Protein AF-A0A8J2X6H1-F1 (afdb_monomer_lite)

Foldseek 3Di:
DDDPPPDPPPPPFPQQAAPQPRHGHDPPADADPQQGRHHNDVVSVVNVVVVCCVPCSVVNNVQVGDRNNVVVVVVVVVVVVVVVVVVVVVVPVDDD

Structure (mmCIF, N/CA/C/O backbone):
data_AF-A0A8J2X6H1-F1
#
_entry.id   AF-A0A8J2X6H1-F1
#
loop_
_atom_site.group_PDB
_atom_site.id
_atom_site.type_symbol
_atom_site.label_atom_id
_atom_site.label_alt_id
_atom_site.label_comp_id
_atom_site.label_asym_id
_atom_site.label_entity_id
_atom_site.label_seq_id
_atom_site.pdbx_PDB_ins_code
_atom_site.Cartn_x
_atom_site.Cartn_y
_atom_site.Cartn_z
_atom_site.occupancy
_atom_site.B_iso_or_equiv
_atom_site.auth_seq_id
_atom_site.auth_comp_id
_atom_site.auth_asym_id
_atom_site.auth_atom_id
_atom_site.pdbx_PDB_model_num
ATOM 1 N N . ALA A 1 1 ? 29.856 -14.300 32.015 1.00 42.53 1 ALA A N 1
ATOM 2 C CA . ALA A 1 1 ? 28.416 -14.209 31.698 1.00 42.53 1 ALA A CA 1
ATOM 3 C C . ALA A 1 1 ? 28.247 -13.583 30.315 1.00 42.53 1 ALA A C 1
ATOM 5 O O . ALA A 1 1 ? 28.563 -12.410 30.143 1.00 42.53 1 ALA A O 1
ATOM 6 N N . ALA A 1 2 ? 27.847 -14.369 29.312 1.00 45.66 2 ALA A N 1
ATOM 7 C CA . ALA A 1 2 ? 27.631 -13.878 27.952 1.00 45.66 2 ALA A CA 1
ATOM 8 C C . ALA A 1 2 ? 26.315 -13.086 27.887 1.00 45.66 2 ALA A C 1
ATOM 10 O O . ALA A 1 2 ? 25.270 -13.566 28.324 1.00 45.66 2 ALA A O 1
ATOM 11 N N . ARG A 1 3 ? 26.369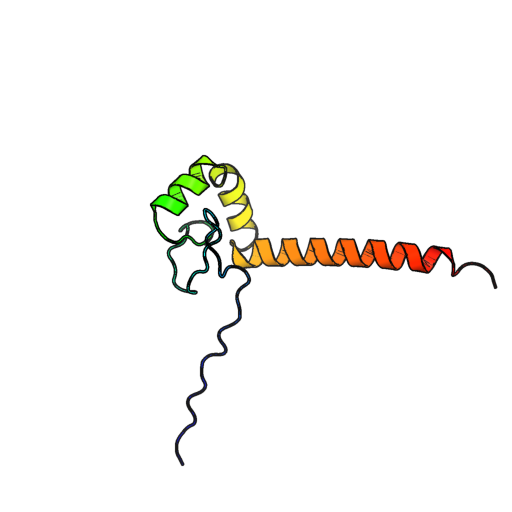 -11.853 27.373 1.00 50.94 3 ARG A N 1
ATOM 12 C CA . ARG A 1 3 ? 25.186 -11.010 27.166 1.00 50.94 3 ARG A CA 1
ATOM 13 C C . ARG A 1 3 ? 24.345 -11.618 26.046 1.00 50.94 3 ARG A C 1
ATOM 15 O O . ARG A 1 3 ? 24.777 -11.640 24.899 1.00 50.94 3 ARG A O 1
ATOM 22 N N . ALA A 1 4 ? 23.154 -12.098 26.389 1.00 54.59 4 ALA A N 1
ATOM 23 C CA . ALA A 1 4 ? 22.167 -12.550 25.423 1.00 54.59 4 ALA A CA 1
ATOM 24 C C . ALA A 1 4 ? 21.810 -11.400 24.468 1.00 54.59 4 ALA A C 1
ATOM 26 O O . ALA A 1 4 ? 21.284 -10.362 24.881 1.00 54.59 4 ALA A O 1
ATOM 27 N N . SER A 1 5 ? 22.123 -11.586 23.189 1.00 52.81 5 SER A N 1
ATOM 28 C CA . SER A 1 5 ? 21.724 -10.711 22.094 1.00 52.81 5 SER A CA 1
ATOM 29 C C . SER A 1 5 ? 20.197 -10.636 22.049 1.00 52.81 5 SER A C 1
ATOM 31 O O . SER A 1 5 ? 19.544 -11.566 21.584 1.00 52.81 5 SER A O 1
ATOM 33 N N . LYS A 1 6 ? 19.611 -9.537 22.545 1.00 56.09 6 LYS A N 1
ATOM 34 C CA . LYS A 1 6 ? 18.202 -9.206 22.291 1.00 56.09 6 LYS A CA 1
ATOM 35 C C . LYS A 1 6 ? 18.041 -9.069 20.781 1.00 56.09 6 LYS A C 1
ATOM 37 O O . LYS A 1 6 ? 18.392 -8.038 20.211 1.00 56.09 6 LYS A O 1
ATOM 42 N N . THR A 1 7 ? 17.528 -10.106 20.128 1.00 56.53 7 THR A N 1
ATOM 43 C CA . THR A 1 7 ? 16.963 -9.978 18.789 1.00 56.53 7 THR A CA 1
ATOM 44 C C . THR A 1 7 ? 15.955 -8.830 18.840 1.00 56.53 7 THR A C 1
ATOM 46 O O . THR A 1 7 ? 15.091 -8.817 19.724 1.00 56.53 7 THR A O 1
ATOM 49 N N . PRO A 1 8 ? 16.069 -7.812 17.967 1.00 52.44 8 PRO A N 1
ATOM 50 C CA . PRO A 1 8 ? 15.080 -6.754 17.937 1.00 52.44 8 PRO A CA 1
ATOM 51 C C . PRO A 1 8 ? 13.753 -7.429 17.621 1.00 52.44 8 PRO A C 1
ATOM 53 O O . PRO A 1 8 ? 13.639 -8.128 16.613 1.00 52.44 8 PRO A O 1
ATOM 56 N N . ASN A 1 9 ? 12.781 -7.268 18.519 1.00 58.75 9 ASN A N 1
ATOM 57 C CA . ASN A 1 9 ? 11.407 -7.682 18.298 1.00 58.75 9 ASN A CA 1
ATOM 58 C C . ASN A 1 9 ? 10.961 -7.018 16.990 1.00 58.75 9 ASN A C 1
ATOM 60 O O . ASN A 1 9 ? 10.689 -5.815 16.947 1.00 58.75 9 ASN A O 1
ATOM 64 N N . ARG A 1 10 ? 11.040 -7.779 15.894 1.00 58.53 10 ARG A N 1
ATOM 65 C CA . ARG A 1 10 ? 10.740 -7.327 14.542 1.00 58.53 10 ARG A CA 1
ATOM 66 C C . ARG A 1 10 ? 9.230 -7.168 14.530 1.00 58.53 10 ARG A C 1
ATOM 68 O O . ARG A 1 10 ? 8.517 -8.123 14.240 1.00 58.53 10 ARG A O 1
ATOM 75 N N . ARG A 1 11 ? 8.756 -5.989 14.955 1.00 58.47 11 ARG A N 1
ATOM 76 C CA . ARG A 1 11 ? 7.338 -5.619 14.957 1.00 58.47 11 ARG A CA 1
ATOM 77 C C . ARG A 1 11 ? 6.772 -6.070 13.618 1.00 58.47 11 ARG A C 1
ATOM 79 O O . ARG A 1 11 ? 7.248 -5.638 12.567 1.00 58.47 11 ARG A O 1
ATOM 86 N N . LYS A 1 12 ? 5.860 -7.039 13.662 1.00 58.31 12 LYS A N 1
ATOM 87 C CA . LYS A 1 12 ? 5.276 -7.660 12.477 1.00 58.31 12 LYS A CA 1
ATOM 88 C C . LYS A 1 12 ? 4.392 -6.596 11.829 1.00 58.31 12 LYS A C 1
ATOM 90 O O . LYS A 1 12 ? 3.254 -6.408 12.239 1.00 58.31 12 LYS A O 1
ATOM 95 N N . MET A 1 13 ? 4.967 -5.806 10.923 1.00 62.38 13 MET A N 1
ATOM 96 C CA . MET A 1 13 ? 4.252 -4.692 10.299 1.00 62.38 13 MET A CA 1
ATOM 97 C C . MET A 1 13 ? 3.194 -5.240 9.344 1.00 62.38 13 MET A C 1
ATOM 99 O O . MET A 1 13 ? 3.429 -6.234 8.666 1.00 62.38 13 MET A O 1
ATOM 103 N N . ILE A 1 14 ? 2.048 -4.569 9.252 1.00 62.78 14 ILE A N 1
ATOM 104 C CA . ILE A 1 14 ? 0.896 -5.012 8.444 1.00 62.78 14 ILE A CA 1
ATOM 105 C C . ILE A 1 14 ? 1.223 -5.052 6.935 1.00 62.78 14 ILE A C 1
ATOM 107 O O . ILE A 1 14 ? 0.596 -5.781 6.172 1.00 62.78 14 ILE A O 1
ATOM 111 N N . LEU A 1 15 ? 2.241 -4.308 6.487 1.00 63.34 15 LEU A N 1
ATOM 112 C CA . LEU A 1 15 ? 2.673 -4.258 5.087 1.00 63.34 15 LEU A CA 1
ATOM 113 C C . LEU A 1 15 ? 3.930 -5.094 4.843 1.00 63.34 15 LEU A C 1
ATOM 115 O O . LEU A 1 15 ? 5.000 -4.561 4.542 1.00 63.34 15 LEU A O 1
ATOM 119 N N . THR A 1 16 ? 3.789 -6.411 4.933 1.00 80.31 16 THR A N 1
ATOM 120 C CA . THR A 1 16 ? 4.810 -7.355 4.459 1.00 80.31 16 THR A CA 1
ATOM 121 C C . THR A 1 16 ? 4.657 -7.698 2.985 1.00 80.31 16 THR A C 1
ATOM 123 O O . THR A 1 16 ? 5.321 -8.616 2.535 1.00 80.31 16 THR A O 1
ATOM 126 N N . ASN A 1 17 ? 3.791 -7.030 2.215 1.00 91.12 17 ASN A N 1
ATOM 127 C CA . ASN A 1 17 ? 3.478 -7.444 0.845 1.00 91.12 17 ASN A CA 1
ATOM 128 C C . ASN A 1 17 ? 3.560 -6.272 -0.141 1.00 91.12 17 ASN A C 1
ATOM 130 O O . ASN A 1 17 ? 3.306 -5.115 0.201 1.00 91.12 17 ASN A O 1
ATOM 134 N N . CYS A 1 18 ? 3.913 -6.578 -1.387 1.00 93.81 18 CYS A N 1
ATOM 135 C CA . CYS A 1 18 ? 3.960 -5.625 -2.484 1.00 93.81 18 CYS A CA 1
ATOM 136 C C . CYS A 1 18 ? 2.552 -5.162 -2.850 1.00 93.81 18 CYS A C 1
ATOM 138 O O . CYS A 1 18 ? 1.701 -5.975 -3.201 1.00 93.81 18 CYS A O 1
ATOM 140 N N . ALA A 1 19 ? 2.321 -3.850 -2.869 1.00 93.38 19 ALA A N 1
ATOM 141 C CA . ALA A 1 19 ? 1.005 -3.309 -3.212 1.00 93.38 19 ALA A CA 1
ATOM 142 C C . ALA A 1 19 ? 0.596 -3.536 -4.685 1.00 93.38 19 ALA A C 1
ATOM 144 O O . ALA A 1 19 ? -0.571 -3.371 -5.026 1.00 93.38 19 ALA A O 1
ATOM 145 N N . ALA A 1 20 ? 1.535 -3.907 -5.565 1.00 95.69 20 ALA A N 1
ATOM 146 C CA . ALA A 1 20 ? 1.245 -4.162 -6.978 1.00 95.69 20 ALA A CA 1
ATOM 147 C C . ALA A 1 20 ? 0.905 -5.633 -7.263 1.00 95.69 20 ALA A C 1
ATOM 149 O O . ALA A 1 20 ? -0.114 -5.906 -7.895 1.00 95.69 20 ALA A O 1
ATOM 150 N N . CYS A 1 21 ? 1.751 -6.561 -6.802 1.00 94.94 21 CYS A N 1
ATOM 151 C CA . CYS A 1 21 ? 1.682 -7.990 -7.135 1.00 94.94 21 CYS A CA 1
ATOM 152 C C . CYS A 1 21 ? 1.412 -8.906 -5.931 1.00 94.94 21 CYS A C 1
ATOM 154 O O . CYS A 1 21 ? 1.470 -10.121 -6.075 1.00 94.94 21 CYS A O 1
ATOM 156 N N . ALA A 1 22 ? 1.170 -8.343 -4.743 1.00 93.50 22 ALA A N 1
ATOM 157 C CA . ALA A 1 22 ? 0.911 -9.053 -3.485 1.00 93.50 22 ALA A CA 1
ATOM 158 C C . ALA A 1 22 ? 2.038 -9.969 -2.961 1.00 93.50 22 ALA A C 1
ATOM 160 O O . ALA A 1 22 ? 1.894 -10.520 -1.869 1.00 93.50 22 ALA A O 1
ATOM 161 N N . ALA A 1 23 ? 3.170 -10.080 -3.666 1.00 93.75 23 ALA A N 1
ATOM 162 C CA . ALA A 1 23 ? 4.322 -10.865 -3.227 1.00 93.75 23 ALA A CA 1
ATOM 163 C C . ALA A 1 23 ? 4.843 -10.401 -1.852 1.00 93.75 23 ALA A C 1
ATOM 165 O O . ALA A 1 23 ? 4.846 -9.193 -1.590 1.00 93.75 23 ALA A O 1
ATOM 166 N N . PRO A 1 24 ? 5.307 -11.318 -0.985 1.00 92.06 24 PRO A N 1
ATOM 167 C CA . PRO A 1 24 ? 5.902 -10.957 0.294 1.00 92.06 24 PRO A CA 1
ATOM 168 C C . PRO A 1 24 ? 7.181 -10.127 0.098 1.00 92.06 24 PRO A C 1
ATOM 170 O O . PRO A 1 24 ? 7.921 -10.289 -0.871 1.00 92.06 24 PRO A O 1
ATOM 173 N N . LEU A 1 25 ? 7.435 -9.219 1.030 1.00 90.25 25 LEU A N 1
ATOM 174 C CA . LEU A 1 25 ? 8.499 -8.232 1.025 1.00 90.25 25 LEU A CA 1
ATOM 175 C C . LEU A 1 25 ? 9.177 -8.172 2.388 1.00 90.25 25 LEU A C 1
ATOM 177 O O . LEU A 1 25 ? 8.547 -8.283 3.442 1.00 90.25 25 LEU A O 1
ATOM 181 N N . ALA A 1 26 ? 10.477 -7.903 2.351 1.00 85.06 26 ALA A N 1
ATOM 182 C CA . ALA A 1 26 ? 11.234 -7.548 3.536 1.00 85.06 26 ALA A CA 1
ATOM 183 C C . ALA A 1 26 ? 10.857 -6.143 4.046 1.00 85.06 26 ALA A C 1
ATOM 185 O O . ALA A 1 26 ? 10.371 -5.280 3.309 1.00 85.06 26 ALA A O 1
ATOM 186 N N . HIS A 1 27 ? 11.124 -5.895 5.330 1.00 80.75 27 HIS A N 1
ATOM 187 C CA . HIS A 1 27 ? 10.859 -4.611 5.985 1.00 80.75 27 HIS A CA 1
ATOM 188 C C . HIS A 1 27 ? 11.671 -3.442 5.396 1.00 80.75 27 HIS A C 1
ATOM 190 O O . HIS A 1 27 ? 11.350 -2.282 5.605 1.00 80.75 27 HIS A O 1
ATOM 196 N N . ASP A 1 28 ? 12.743 -3.689 4.670 1.00 86.25 28 ASP A N 1
ATOM 197 C CA . ASP A 1 28 ? 13.583 -2.681 4.026 1.00 86.25 28 ASP A CA 1
ATOM 198 C C . ASP A 1 28 ? 13.289 -2.532 2.526 1.00 86.25 28 ASP A C 1
ATOM 200 O O . ASP A 1 28 ? 13.919 -1.714 1.860 1.00 86.25 28 ASP A O 1
ATOM 204 N N . ALA A 1 29 ? 12.275 -3.237 2.007 1.00 91.06 29 ALA A N 1
ATOM 205 C CA . ALA A 1 29 ? 11.910 -3.185 0.598 1.00 91.06 29 ALA A CA 1
ATOM 206 C C . ALA A 1 29 ? 11.647 -1.748 0.103 1.00 91.06 29 ALA A C 1
ATOM 208 O O . ALA A 1 29 ? 11.120 -0.919 0.864 1.00 91.06 29 ALA A O 1
ATOM 209 N N . PRO A 1 30 ? 11.945 -1.454 -1.178 1.00 93.38 30 PRO A N 1
ATOM 210 C CA . PRO A 1 30 ? 11.707 -0.150 -1.779 1.00 93.38 30 PRO A CA 1
ATOM 211 C C . PRO A 1 30 ? 10.291 0.364 -1.524 1.00 93.38 30 PRO A C 1
ATOM 213 O O . PRO A 1 30 ? 9.310 -0.385 -1.532 1.00 93.38 30 PRO A O 1
ATOM 216 N N . ARG A 1 31 ? 10.175 1.673 -1.307 1.00 94.44 31 ARG A N 1
ATOM 217 C CA . ARG A 1 31 ? 8.909 2.300 -0.934 1.00 94.44 31 ARG A CA 1
ATOM 218 C C . ARG A 1 31 ? 8.671 3.599 -1.680 1.00 94.44 31 ARG A C 1
ATOM 220 O O . ARG A 1 31 ? 9.607 4.287 -2.079 1.00 94.44 31 ARG A O 1
ATOM 227 N N . CYS A 1 32 ? 7.402 3.965 -1.822 1.00 95.69 32 CYS A N 1
ATOM 228 C CA . CYS A 1 32 ? 7.030 5.309 -2.235 1.00 95.69 32 CYS A CA 1
ATOM 229 C C . CYS A 1 32 ? 7.606 6.309 -1.226 1.00 95.69 32 CYS A C 1
ATOM 231 O O . CYS A 1 32 ? 7.272 6.245 -0.043 1.00 95.69 32 CYS A O 1
ATOM 233 N N . ILE A 1 33 ? 8.423 7.253 -1.693 1.00 93.94 33 ILE A N 1
ATOM 234 C CA . ILE A 1 33 ? 9.077 8.239 -0.822 1.00 93.94 33 ILE A CA 1
ATOM 235 C C . ILE A 1 33 ? 8.079 9.129 -0.072 1.00 93.94 33 ILE A C 1
ATOM 237 O O . ILE A 1 33 ? 8.366 9.590 1.023 1.00 93.94 33 ILE A O 1
ATOM 241 N N . ARG A 1 34 ? 6.884 9.334 -0.638 1.00 95.75 34 ARG A N 1
ATOM 242 C CA . ARG A 1 34 ? 5.869 10.219 -0.062 1.00 95.75 34 ARG A CA 1
ATOM 243 C C . ARG A 1 34 ? 5.030 9.555 1.024 1.00 95.75 34 ARG A C 1
ATOM 245 O O . ARG A 1 34 ? 4.769 10.167 2.044 1.00 95.75 34 ARG A O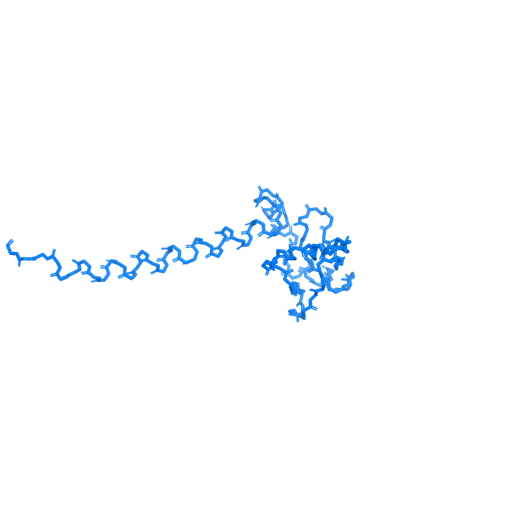 1
ATOM 252 N N . CYS A 1 35 ? 4.541 8.341 0.778 1.00 96.12 35 CYS A N 1
ATOM 253 C CA . CYS A 1 35 ? 3.547 7.696 1.648 1.00 96.12 35 CYS A CA 1
ATOM 254 C C . CYS A 1 35 ? 4.004 6.349 2.218 1.00 96.12 35 CYS A C 1
ATOM 256 O O . CYS A 1 35 ? 3.239 5.686 2.908 1.00 96.12 35 CYS A O 1
ATOM 258 N N . HIS A 1 36 ? 5.219 5.909 1.893 1.00 94.56 36 HIS A N 1
ATOM 259 C CA . HIS A 1 36 ? 5.851 4.681 2.382 1.00 94.56 36 HIS A CA 1
ATOM 260 C C . HIS A 1 36 ? 5.163 3.353 2.011 1.00 94.56 36 HIS A C 1
ATOM 262 O O . HIS A 1 36 ? 5.520 2.314 2.557 1.00 94.56 36 HIS A O 1
ATOM 268 N N . THR A 1 37 ? 4.244 3.338 1.037 1.00 94.56 37 THR A N 1
ATOM 269 C CA . THR A 1 37 ? 3.749 2.074 0.449 1.00 94.56 37 THR A CA 1
ATOM 270 C C . THR A 1 37 ? 4.910 1.297 -0.183 1.00 94.56 37 THR A C 1
ATOM 272 O O . THR A 1 37 ? 5.713 1.907 -0.892 1.00 94.56 37 THR A O 1
ATOM 275 N N . ARG A 1 38 ? 5.005 -0.016 0.067 1.00 94.50 38 ARG A N 1
ATOM 276 C CA . ARG A 1 38 ? 6.141 -0.866 -0.335 1.00 94.50 38 ARG A CA 1
ATOM 277 C C . ARG A 1 38 ? 5.903 -1.637 -1.629 1.00 94.50 38 ARG A C 1
ATOM 279 O O . ARG A 1 38 ? 4.774 -2.009 -1.955 1.00 94.50 38 ARG A O 1
ATOM 286 N N . TYR A 1 39 ? 6.999 -1.891 -2.339 1.00 95.25 39 TYR A N 1
ATOM 287 C CA . TYR A 1 39 ? 7.028 -2.555 -3.637 1.00 95.25 39 TYR A CA 1
ATOM 288 C C . TYR A 1 39 ? 8.255 -3.456 -3.765 1.00 95.25 39 TYR A C 1
ATOM 290 O O . TYR A 1 39 ? 9.279 -3.203 -3.136 1.00 95.25 39 TYR A O 1
ATOM 298 N N . CYS A 1 40 ? 8.182 -4.455 -4.647 1.00 95.12 40 CYS A N 1
ATOM 299 C CA . CYS A 1 40 ? 9.355 -5.246 -5.028 1.00 95.12 40 CYS A CA 1
ATOM 300 C C . CYS A 1 40 ? 10.434 -4.364 -5.673 1.00 95.12 40 CYS A C 1
ATOM 302 O O . CYS A 1 40 ? 11.617 -4.503 -5.388 1.00 95.12 40 CYS A O 1
ATOM 304 N N . ASN A 1 41 ? 10.017 -3.465 -6.569 1.00 95.44 41 ASN A N 1
ATOM 305 C CA . ASN A 1 41 ? 10.894 -2.627 -7.384 1.00 95.44 41 ASN A CA 1
ATOM 306 C C . ASN A 1 41 ? 10.120 -1.447 -8.009 1.00 95.44 41 ASN A C 1
ATOM 308 O O . ASN A 1 41 ? 8.905 -1.304 -7.827 1.00 95.44 41 ASN A O 1
ATOM 312 N N . LYS A 1 42 ? 10.832 -0.611 -8.780 1.00 96.25 42 LYS A N 1
ATOM 313 C CA . LYS A 1 42 ? 10.257 0.544 -9.494 1.00 96.25 42 LYS A CA 1
ATOM 314 C C . LYS A 1 42 ? 9.167 0.149 -10.496 1.00 96.25 42 LYS A C 1
ATOM 316 O O . LYS A 1 42 ? 8.210 0.898 -10.659 1.00 96.25 42 LYS A O 1
ATOM 321 N N . THR A 1 43 ? 9.260 -1.023 -11.125 1.00 97.31 43 THR A N 1
ATOM 322 C CA . THR A 1 43 ? 8.236 -1.514 -12.063 1.00 97.31 43 THR A CA 1
ATOM 323 C C . THR A 1 43 ? 6.897 -1.703 -11.358 1.00 97.31 43 THR A C 1
ATOM 325 O O . THR A 1 43 ? 5.890 -1.152 -11.799 1.00 97.31 43 THR A O 1
ATOM 328 N N . CYS A 1 44 ? 6.896 -2.385 -10.208 1.00 97.62 44 CYS A N 1
ATOM 329 C CA . CYS A 1 44 ? 5.706 -2.536 -9.368 1.00 97.62 44 CYS A CA 1
ATOM 330 C C . CYS A 1 44 ? 5.171 -1.182 -8.879 1.00 97.62 44 CYS A C 1
ATOM 332 O O . CYS A 1 44 ? 3.963 -0.954 -8.874 1.00 97.62 44 CYS A O 1
ATOM 334 N N . GLN A 1 45 ? 6.059 -0.260 -8.500 1.00 96.75 45 GLN A N 1
ATOM 335 C CA . GLN A 1 45 ? 5.653 1.082 -8.089 1.00 96.75 45 GLN A CA 1
ATOM 336 C C . GLN A 1 45 ? 4.949 1.845 -9.220 1.00 96.75 45 GLN A C 1
ATOM 338 O O . GLN A 1 45 ? 3.895 2.435 -8.987 1.00 96.75 45 GLN A O 1
ATOM 343 N N . HIS A 1 46 ? 5.510 1.849 -10.431 1.00 97.00 46 HIS A N 1
ATOM 344 C CA . HIS A 1 46 ? 4.923 2.533 -11.585 1.00 97.00 46 HIS A CA 1
ATOM 345 C C . HIS A 1 46 ? 3.607 1.894 -12.029 1.00 97.00 46 HIS A C 1
ATOM 347 O O . HIS A 1 46 ? 2.665 2.610 -12.367 1.00 97.00 46 HIS A O 1
ATOM 353 N N . ASP A 1 47 ? 3.515 0.567 -11.989 1.00 97.38 47 ASP A N 1
ATOM 354 C CA . ASP A 1 47 ? 2.270 -0.135 -12.283 1.00 97.38 47 ASP A CA 1
ATOM 355 C C . ASP A 1 47 ? 1.156 0.250 -11.299 1.00 97.38 47 ASP A C 1
ATOM 357 O O . ASP A 1 47 ? 0.093 0.731 -11.700 1.00 97.38 47 ASP A O 1
ATOM 361 N N . HIS A 1 48 ? 1.441 0.175 -9.996 1.00 96.62 48 HIS A N 1
ATOM 362 C CA . HIS A 1 48 ? 0.496 0.592 -8.961 1.00 96.62 48 HIS A CA 1
ATOM 363 C C . HIS A 1 48 ? 0.161 2.093 -9.049 1.00 96.62 48 HIS A C 1
ATOM 365 O O . HIS A 1 48 ? -0.980 2.496 -8.806 1.00 96.62 48 HIS A O 1
ATOM 371 N N . TRP A 1 49 ? 1.119 2.934 -9.464 1.00 97.00 49 TRP A N 1
ATOM 372 C CA . TRP A 1 49 ? 0.884 4.351 -9.760 1.00 97.00 49 TRP A CA 1
ATOM 373 C C . TRP A 1 49 ? -0.185 4.553 -10.831 1.00 97.00 49 TRP A C 1
ATOM 375 O O . TRP A 1 49 ? -1.136 5.309 -10.600 1.00 97.00 49 TRP A O 1
ATOM 385 N N . ARG A 1 50 ? -0.068 3.846 -11.961 1.00 96.56 50 ARG A N 1
ATOM 386 C CA . ARG A 1 50 ? -1.035 3.908 -13.067 1.00 96.56 50 ARG A CA 1
ATOM 387 C C . ARG A 1 50 ? -2.408 3.376 -12.666 1.00 96.56 50 ARG A C 1
ATOM 389 O O . ARG A 1 50 ? -3.404 4.014 -12.991 1.00 96.56 50 ARG A O 1
ATOM 396 N N . ARG A 1 51 ? -2.455 2.285 -11.896 1.00 95.81 51 ARG A N 1
ATOM 397 C CA . ARG A 1 51 ? -3.6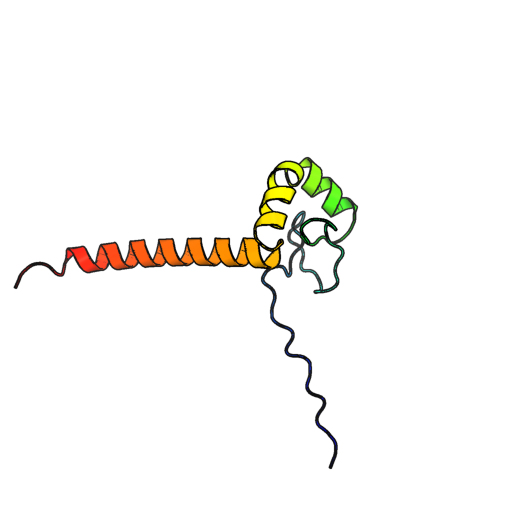98 1.653 -11.411 1.00 95.81 51 ARG A CA 1
ATOM 398 C C . ARG A 1 51 ? -4.505 2.505 -10.431 1.00 95.81 51 ARG A C 1
ATOM 400 O O . ARG A 1 51 ? -5.663 2.200 -10.181 1.00 95.81 51 ARG A O 1
ATOM 407 N N . GLY A 1 52 ? -3.921 3.570 -9.880 1.00 96.00 52 GLY A N 1
ATOM 408 C CA . GLY A 1 52 ? -4.668 4.527 -9.062 1.00 96.00 52 GLY A CA 1
ATOM 409 C C . GLY A 1 52 ? -3.951 5.024 -7.816 1.00 96.00 52 GLY A C 1
ATOM 410 O O . GLY A 1 52 ? -4.480 5.917 -7.153 1.00 96.00 52 GLY A O 1
ATOM 411 N N . HIS A 1 53 ? -2.736 4.547 -7.509 1.00 96.44 53 HIS A N 1
ATOM 412 C CA . HIS A 1 53 ? -2.018 4.999 -6.312 1.00 96.44 53 HIS A CA 1
ATOM 413 C C . HIS A 1 53 ? -1.857 6.526 -6.268 1.00 96.44 53 HIS A C 1
ATOM 415 O O . HIS A 1 53 ? -1.943 7.115 -5.192 1.00 96.44 53 HIS A O 1
ATOM 421 N N . LYS A 1 54 ? -1.738 7.188 -7.427 1.00 95.69 54 LYS A N 1
ATOM 422 C CA . LYS A 1 54 ? -1.681 8.656 -7.538 1.00 95.69 54 LYS A CA 1
ATOM 423 C C . LYS A 1 54 ? -2.817 9.388 -6.815 1.00 95.69 54 LYS A C 1
ATOM 425 O O . LYS A 1 54 ? -2.592 10.445 -6.234 1.00 95.69 54 LYS A O 1
ATOM 430 N N . GLN A 1 55 ? -4.014 8.804 -6.799 1.00 96.50 55 GLN A N 1
ATOM 431 C CA . GLN A 1 55 ? -5.216 9.412 -6.224 1.00 96.50 55 GLN A CA 1
ATOM 432 C C . GLN A 1 55 ? -5.260 9.269 -4.696 1.00 96.50 55 GLN A C 1
ATOM 434 O O . GLN A 1 55 ? -5.785 10.130 -3.989 1.00 96.50 55 GLN A O 1
ATOM 439 N N . ILE A 1 56 ? -4.679 8.186 -4.172 1.00 95.62 56 ILE A N 1
ATOM 440 C CA . ILE A 1 56 ? -4.720 7.846 -2.745 1.00 95.62 56 ILE A CA 1
ATOM 441 C C . ILE A 1 56 ? -3.415 8.162 -2.010 1.00 95.62 56 ILE A C 1
ATOM 443 O O . ILE A 1 56 ? -3.433 8.298 -0.792 1.00 95.62 56 ILE A O 1
ATOM 447 N N . CYS A 1 57 ? -2.294 8.355 -2.712 1.00 97.12 57 CYS A N 1
ATOM 448 C CA . CYS A 1 57 ? -0.974 8.592 -2.118 1.00 97.12 57 CYS A CA 1
ATOM 449 C C . CYS A 1 57 ? -0.987 9.752 -1.108 1.00 97.12 57 CYS A C 1
ATOM 451 O O . CYS A 1 57 ? -0.468 9.630 0.001 1.00 97.12 57 CYS A O 1
ATOM 453 N N . LYS A 1 58 ? -1.657 10.862 -1.454 1.00 97.12 58 LYS A N 1
ATOM 454 C CA . LYS A 1 58 ? -1.821 12.022 -0.563 1.00 97.12 58 LYS A CA 1
ATOM 455 C C . LYS A 1 58 ? -2.655 11.691 0.678 1.00 97.12 58 LYS A C 1
ATOM 457 O O . LYS A 1 58 ? -2.332 12.179 1.757 1.00 97.12 58 LYS A O 1
ATOM 462 N N . LYS A 1 59 ? -3.705 10.875 0.533 1.00 95.81 59 LYS A N 1
ATOM 463 C CA . LYS A 1 59 ? -4.562 10.439 1.648 1.00 95.81 59 LYS A CA 1
ATOM 464 C C . LYS A 1 59 ? -3.780 9.541 2.607 1.00 95.81 59 LYS A C 1
ATOM 466 O O . LYS A 1 59 ? -3.777 9.807 3.800 1.00 95.81 59 LYS A O 1
ATOM 471 N N . ILE A 1 60 ? -3.045 8.567 2.068 1.00 95.62 60 ILE A N 1
ATOM 472 C CA . ILE A 1 60 ? -2.193 7.659 2.846 1.00 95.62 60 ILE A CA 1
ATOM 473 C C . ILE A 1 60 ? -1.136 8.443 3.630 1.00 95.62 60 ILE A C 1
ATOM 475 O O . ILE A 1 60 ? -0.947 8.213 4.816 1.00 95.62 60 ILE A O 1
ATOM 479 N N . HIS A 1 61 ? -0.458 9.397 2.986 1.00 96.19 61 HIS A N 1
ATOM 480 C CA . HIS A 1 61 ? 0.535 10.225 3.669 1.00 96.19 61 HIS A CA 1
ATOM 481 C C . HIS A 1 61 ? -0.075 11.035 4.826 1.00 96.19 61 HIS A C 1
ATOM 483 O O . HIS A 1 61 ? 0.492 11.066 5.913 1.00 96.19 61 HIS A O 1
ATOM 489 N N . ARG A 1 62 ? -1.253 11.641 4.618 1.00 95.62 62 ARG A N 1
ATOM 490 C CA . ARG A 1 62 ? -1.969 12.392 5.666 1.00 95.62 62 ARG A CA 1
ATOM 491 C C . ARG A 1 62 ? -2.449 11.511 6.820 1.00 95.62 62 ARG A C 1
ATOM 493 O O . ARG A 1 62 ? -2.512 11.995 7.939 1.00 95.62 62 ARG A O 1
ATOM 500 N N . GLY A 1 63 ? -2.770 10.248 6.555 1.00 91.94 63 GLY A N 1
ATOM 501 C CA . GLY A 1 63 ? -3.158 9.265 7.569 1.00 91.94 63 GLY A CA 1
ATOM 502 C C . GLY A 1 63 ? -1.977 8.564 8.241 1.00 91.94 63 GLY A C 1
ATOM 503 O O . GLY A 1 63 ? -2.101 7.392 8.567 1.00 91.94 63 GLY A O 1
ATOM 504 N N . GLY A 1 64 ? -0.820 9.223 8.375 1.00 92.88 64 GLY A N 1
ATOM 505 C CA . GLY A 1 64 ? 0.315 8.641 9.100 1.00 92.88 64 GLY A CA 1
ATOM 506 C C . GLY A 1 64 ? 1.199 7.682 8.291 1.00 92.88 64 GLY A C 1
ATOM 507 O O . GLY A 1 64 ? 1.929 6.870 8.857 1.00 92.88 64 GLY A O 1
ATOM 508 N N . ASN A 1 65 ? 1.191 7.801 6.958 1.00 94.12 65 ASN A N 1
ATOM 509 C CA . ASN A 1 65 ? 1.821 6.878 6.004 1.00 94.12 65 ASN A CA 1
ATOM 510 C C . ASN A 1 65 ? 1.130 5.511 5.916 1.00 94.12 65 ASN A C 1
ATOM 512 O O . ASN A 1 6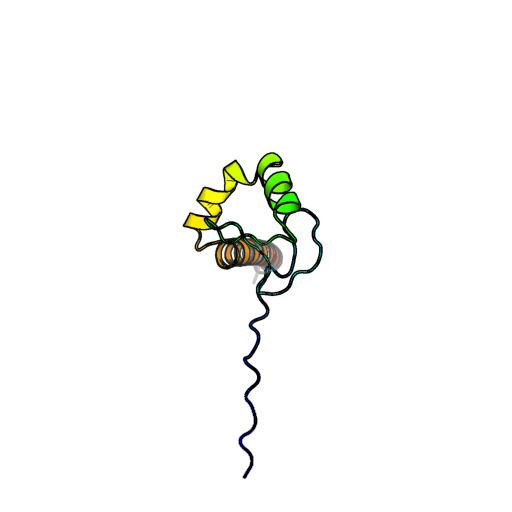5 ? 0.165 5.217 6.611 1.00 94.12 65 ASN A O 1
ATOM 516 N N . ALA A 1 66 ? 1.620 4.674 4.998 1.00 91.75 66 ALA A N 1
ATOM 517 C CA . ALA A 1 66 ? 0.983 3.421 4.620 1.00 91.75 66 ALA A CA 1
ATOM 518 C C . ALA A 1 66 ? 0.723 2.497 5.811 1.00 91.75 66 ALA A C 1
ATOM 520 O O . ALA A 1 66 ? -0.362 1.941 5.905 1.00 91.75 66 ALA A O 1
ATOM 521 N N . GLU A 1 67 ? 1.678 2.355 6.728 1.00 89.12 67 GLU A N 1
ATOM 522 C CA . GLU A 1 67 ? 1.520 1.452 7.868 1.00 89.12 67 GLU A CA 1
ATOM 523 C C . GLU A 1 67 ? 0.343 1.844 8.771 1.00 89.12 67 GLU A C 1
ATOM 525 O O . GLU A 1 67 ? -0.558 1.031 8.960 1.00 89.12 67 GLU A O 1
ATOM 530 N N . GLN A 1 68 ? 0.312 3.088 9.260 1.00 90.00 68 GLN A N 1
ATOM 531 C CA . GLN A 1 68 ? -0.757 3.571 10.140 1.00 90.00 68 GLN A CA 1
ATOM 532 C C . GLN A 1 68 ? -2.094 3.636 9.401 1.00 90.00 68 GLN A C 1
ATOM 534 O O . GLN A 1 68 ? -3.087 3.107 9.883 1.00 90.00 68 GLN A O 1
ATOM 539 N N . TYR A 1 69 ? -2.105 4.159 8.173 1.00 92.00 69 TYR A N 1
ATOM 540 C CA . TYR A 1 69 ? -3.325 4.275 7.379 1.00 92.00 69 TYR A CA 1
ATOM 541 C C . TYR A 1 69 ? -4.049 2.931 7.190 1.00 92.00 69 TYR A C 1
ATOM 543 O O . TYR A 1 69 ? -5.275 2.859 7.311 1.00 92.00 69 TYR A O 1
ATOM 551 N N . TYR A 1 70 ? -3.313 1.856 6.881 1.00 87.56 70 TYR A N 1
ATOM 552 C CA . TYR A 1 70 ? -3.926 0.535 6.727 1.00 87.56 70 TYR A CA 1
ATOM 553 C C . TYR A 1 70 ? -4.235 -0.132 8.069 1.00 87.56 70 TYR A C 1
ATOM 555 O O . TYR A 1 70 ? -5.235 -0.845 8.138 1.00 87.56 70 TYR A O 1
ATOM 563 N N . ALA A 1 71 ? -3.445 0.116 9.120 1.00 88.44 71 ALA A N 1
ATOM 564 C CA . ALA A 1 71 ? -3.773 -0.325 10.476 1.00 88.44 71 ALA A CA 1
ATOM 565 C C . ALA A 1 71 ? -5.118 0.258 10.932 1.00 88.44 71 ALA A C 1
ATOM 567 O O . ALA A 1 71 ? -6.013 -0.489 11.317 1.00 88.44 71 ALA A O 1
ATOM 568 N N . ASP A 1 72 ? -5.298 1.570 10.779 1.00 89.50 72 ASP A N 1
ATOM 569 C CA . ASP A 1 72 ? -6.523 2.281 11.141 1.00 89.50 72 ASP A CA 1
ATOM 570 C C . ASP A 1 72 ? -7.717 1.793 10.325 1.00 89.50 72 ASP A C 1
ATOM 572 O O . ASP A 1 72 ? -8.818 1.637 10.849 1.00 89.50 72 ASP A O 1
ATOM 576 N N . LYS A 1 73 ? -7.518 1.542 9.026 1.00 88.19 73 LYS A N 1
ATOM 577 C CA . LYS A 1 73 ? -8.570 0.989 8.171 1.00 88.19 73 LYS A CA 1
ATOM 578 C C . LYS A 1 73 ? -8.990 -0.403 8.649 1.00 88.19 73 LYS A C 1
ATOM 580 O O . LYS A 1 73 ? -10.183 -0.651 8.768 1.00 88.19 73 LYS A O 1
ATOM 585 N N . LYS A 1 74 ? -8.029 -1.279 8.956 1.00 88.44 74 LYS A N 1
ATOM 586 C CA . LYS A 1 74 ? -8.297 -2.629 9.470 1.00 88.44 74 LYS A CA 1
ATOM 587 C C . LYS A 1 74 ? -8.987 -2.602 10.829 1.00 88.44 74 LYS A C 1
ATOM 589 O O . LYS A 1 74 ? -9.925 -3.359 11.040 1.00 88.44 74 LYS A O 1
ATOM 594 N N . TYR A 1 75 ? -8.568 -1.699 11.712 1.00 90.25 75 TYR A N 1
ATOM 595 C CA . TYR A 1 75 ? -9.228 -1.478 12.993 1.00 90.25 75 TYR A CA 1
ATOM 596 C C . TYR A 1 75 ? -10.683 -1.043 12.801 1.00 90.25 75 TYR A C 1
ATOM 598 O O . TYR A 1 75 ? -11.575 -1.621 13.404 1.00 90.25 75 TYR A O 1
ATOM 606 N N . LYS A 1 76 ? -10.946 -0.080 11.910 1.00 91.69 76 LYS A N 1
ATOM 607 C CA . LYS A 1 76 ? -12.315 0.368 11.608 1.00 91.69 76 LYS A CA 1
ATOM 608 C C . LYS A 1 76 ? -13.185 -0.742 11.019 1.00 91.69 76 LYS A C 1
ATOM 610 O O . LYS A 1 76 ? -14.344 -0.835 11.396 1.00 91.69 76 LYS A O 1
ATOM 615 N N . GLU A 1 77 ? -12.634 -1.564 10.125 1.00 91.56 77 GLU A N 1
ATOM 616 C CA . GLU A 1 77 ? -13.318 -2.751 9.586 1.00 91.56 77 GLU A CA 1
ATOM 617 C C . GLU A 1 77 ? -13.698 -3.722 10.717 1.00 91.56 77 GLU A C 1
ATOM 619 O O . GLU A 1 77 ? -14.858 -4.102 10.823 1.00 91.56 77 GLU A O 1
ATOM 624 N N . ALA A 1 78 ? -12.755 -4.048 11.606 1.00 91.94 78 ALA A N 1
ATOM 625 C CA . ALA A 1 78 ? -12.998 -4.950 12.733 1.00 91.94 78 ALA A CA 1
ATOM 626 C C . ALA A 1 78 ? -13.990 -4.378 13.761 1.00 91.94 78 ALA A C 1
ATOM 628 O O . ALA A 1 78 ? -14.829 -5.104 14.281 1.00 91.94 78 ALA A O 1
ATOM 629 N N . VAL A 1 79 ? -13.918 -3.075 14.048 1.00 93.06 79 VAL A N 1
ATOM 630 C CA . VAL A 1 79 ? -14.874 -2.403 14.939 1.00 93.06 79 VAL A CA 1
ATOM 631 C C . VAL A 1 79 ? -16.273 -2.418 14.335 1.00 93.06 79 VAL A C 1
ATOM 633 O O . VAL A 1 79 ? -17.222 -2.690 15.056 1.00 93.06 79 VAL A O 1
ATOM 636 N N . ALA A 1 80 ? -16.416 -2.156 13.034 1.00 93.44 80 ALA A N 1
ATOM 637 C CA . ALA A 1 80 ? -17.716 -2.215 12.373 1.00 93.44 80 ALA A CA 1
ATOM 638 C C . ALA A 1 80 ? -18.318 -3.627 12.441 1.00 93.44 80 ALA A C 1
ATOM 640 O O . ALA A 1 80 ? -19.475 -3.770 12.813 1.00 93.44 80 ALA A O 1
ATOM 641 N N . GLU A 1 81 ? -17.521 -4.663 12.166 1.00 91.69 81 GLU A N 1
ATOM 642 C CA . GLU A 1 81 ? -17.951 -6.061 12.302 1.00 91.69 81 GLU A CA 1
ATOM 643 C C . GLU A 1 81 ? -18.390 -6.394 13.738 1.00 91.69 81 GLU A C 1
ATOM 645 O O . GLU A 1 81 ? -19.452 -6.978 13.941 1.00 91.69 81 GLU A O 1
ATOM 650 N N . ALA A 1 82 ? -17.620 -5.965 14.743 1.00 90.81 82 ALA A N 1
ATOM 651 C CA . ALA A 1 82 ? -17.962 -6.183 16.147 1.00 90.81 82 ALA A CA 1
ATOM 652 C C . ALA A 1 82 ? -19.246 -5.446 16.573 1.00 90.81 82 ALA A C 1
ATOM 654 O O . ALA A 1 82 ? -20.025 -5.988 17.355 1.00 90.81 82 ALA A O 1
ATOM 655 N N . VAL A 1 83 ? -19.474 -4.231 16.058 1.00 91.69 83 VAL A N 1
ATOM 656 C CA . VAL A 1 83 ? -20.698 -3.454 16.318 1.00 91.69 83 VAL A CA 1
ATOM 657 C C . VAL A 1 83 ? -21.925 -4.137 15.712 1.00 91.69 83 VAL A C 1
ATOM 659 O O . VAL A 1 83 ? -22.959 -4.218 16.369 1.00 91.69 83 VAL A O 1
ATOM 662 N N . GLU A 1 84 ? -21.816 -4.667 14.494 1.00 87.56 84 GLU A N 1
ATOM 663 C CA . GLU A 1 84 ? -22.908 -5.417 13.863 1.00 87.56 84 GLU A CA 1
ATOM 664 C C . GLU A 1 84 ? -23.214 -6.715 14.623 1.00 87.56 84 GLU A C 1
ATOM 666 O O . GLU A 1 84 ? -24.380 -7.026 14.857 1.00 87.56 84 GLU A O 1
ATOM 671 N N . ALA A 1 85 ? -22.182 -7.437 15.074 1.00 87.25 85 ALA A N 1
ATOM 672 C CA . ALA A 1 85 ? -22.360 -8.640 15.884 1.00 87.25 85 ALA A CA 1
ATOM 673 C C . ALA A 1 85 ? -23.109 -8.333 17.193 1.00 87.25 85 ALA A C 1
ATOM 675 O O . ALA A 1 85 ? -24.139 -8.945 17.465 1.00 87.25 85 ALA A O 1
ATOM 676 N N . CYS A 1 86 ? -22.680 -7.317 17.955 1.00 84.88 86 CYS A N 1
ATOM 677 C CA . CYS A 1 86 ? -23.357 -6.978 19.210 1.00 84.88 86 CYS A CA 1
ATOM 678 C C . CYS A 1 86 ? -24.764 -6.381 19.008 1.00 84.88 86 CYS A C 1
ATOM 680 O O . CYS A 1 86 ? -25.603 -6.442 19.909 1.00 84.88 86 CYS A O 1
ATOM 682 N N . ALA A 1 87 ? -25.051 -5.805 17.836 1.00 79.75 87 ALA A N 1
ATOM 683 C CA . ALA A 1 87 ? -26.392 -5.341 17.489 1.00 79.75 87 ALA A CA 1
ATOM 684 C C . ALA A 1 87 ? -27.380 -6.502 17.271 1.00 79.75 87 ALA A C 1
ATOM 686 O O . ALA A 1 87 ? -28.584 -6.308 17.439 1.00 79.75 87 ALA A O 1
ATOM 687 N N . ASP A 1 88 ? -26.907 -7.702 16.924 1.00 67.88 88 ASP A N 1
ATOM 688 C CA . ASP A 1 88 ? -27.760 -8.888 16.822 1.00 67.88 88 ASP A CA 1
ATOM 689 C C . ASP A 1 88 ? -28.081 -9.485 18.202 1.00 67.88 88 ASP A C 1
ATOM 691 O O . ASP A 1 88 ? -29.245 -9.763 18.495 1.00 67.88 88 ASP A O 1
ATOM 695 N N . ASP A 1 89 ? -27.091 -9.540 19.101 1.00 64.19 89 ASP A N 1
ATOM 696 C CA . ASP A 1 89 ? -27.245 -10.051 20.474 1.00 64.19 89 ASP A CA 1
ATOM 697 C C . ASP A 1 89 ? -28.233 -9.235 21.335 1.00 64.19 89 ASP A C 1
ATOM 699 O O . ASP A 1 89 ? -28.871 -9.761 22.251 1.00 64.19 89 ASP A O 1
ATOM 703 N N . THR A 1 90 ? -28.411 -7.942 21.041 1.00 63.19 90 THR A N 1
ATOM 704 C CA . THR A 1 90 ? -29.334 -7.068 21.792 1.00 63.19 90 THR A CA 1
ATOM 705 C C . THR A 1 90 ? -30.803 -7.213 21.377 1.00 63.19 90 THR A C 1
ATOM 707 O O . THR A 1 90 ? -31.681 -6.790 22.129 1.00 63.19 90 THR A O 1
ATOM 710 N N . LYS A 1 91 ? -31.118 -7.884 20.255 1.00 59.97 91 LYS A N 1
ATOM 711 C CA . LYS A 1 91 ? -32.510 -8.105 19.798 1.00 59.97 91 LYS A CA 1
ATOM 712 C C . LYS A 1 91 ? -33.303 -9.098 20.661 1.00 59.97 91 LYS A C 1
ATOM 714 O O . LYS A 1 91 ? -34.514 -9.202 20.489 1.00 59.97 91 LYS A O 1
ATOM 719 N N . GLY A 1 92 ? -32.648 -9.807 21.585 1.00 58.94 92 GLY A N 1
ATOM 720 C CA . GLY A 1 92 ? -33.284 -10.717 22.550 1.00 58.94 92 GLY A CA 1
ATOM 721 C C . GLY A 1 92 ? -33.223 -10.257 24.012 1.00 58.94 92 GLY A C 1
ATOM 722 O O . GLY A 1 92 ? -33.839 -10.882 24.871 1.00 58.94 92 GLY A O 1
ATOM 723 N N . GLN A 1 93 ? -32.509 -9.171 24.324 1.00 58.88 93 GLN A N 1
ATOM 724 C CA . GLN A 1 93 ? -32.362 -8.653 25.692 1.00 58.88 93 GLN A CA 1
ATOM 725 C C . GLN A 1 93 ? -33.387 -7.549 25.964 1.00 58.88 93 GLN A C 1
ATOM 727 O O . GLN A 1 93 ? -33.054 -6.405 26.256 1.00 58.88 93 GLN A O 1
ATOM 732 N N . GLY A 1 94 ? -34.663 -7.885 25.809 1.00 62.69 94 GLY A N 1
ATOM 733 C CA . GLY A 1 94 ? -35.755 -6.940 25.982 1.00 62.69 94 GLY A CA 1
ATOM 734 C C . GLY A 1 94 ? -37.067 -7.650 26.245 1.00 62.69 94 GLY A C 1
ATOM 735 O O . GLY A 1 94 ? -37.944 -7.582 25.401 1.00 62.69 94 G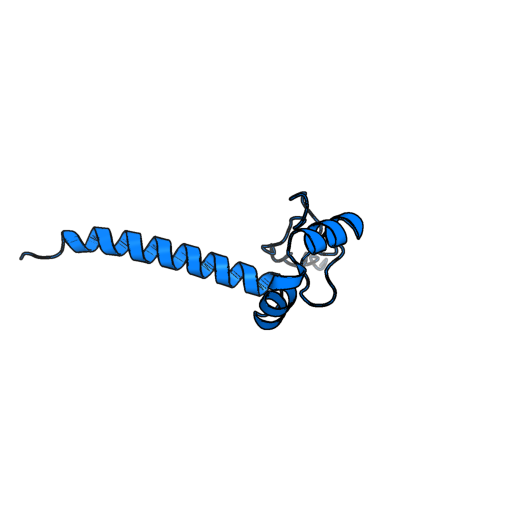LY A O 1
ATOM 736 N N . THR A 1 95 ? -37.159 -8.341 27.385 1.00 55.38 95 THR A N 1
ATOM 737 C CA . THR A 1 95 ? -38.381 -8.552 28.190 1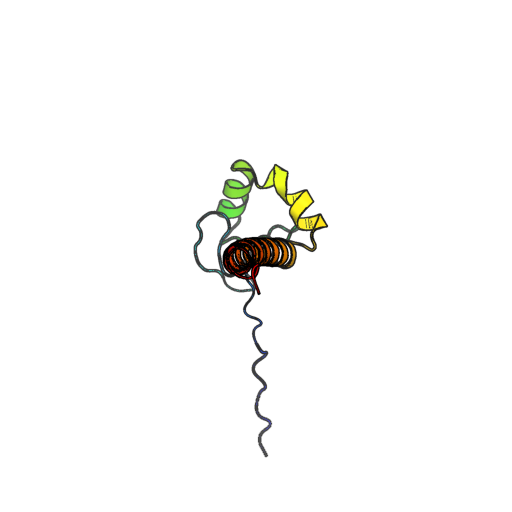.00 55.38 95 THR A CA 1
ATOM 738 C C . THR A 1 95 ? -38.013 -9.354 29.440 1.00 55.38 95 THR A C 1
ATOM 740 O O . THR A 1 95 ? -37.834 -10.570 29.357 1.00 55.38 95 THR A O 1
ATOM 743 N N . ALA A 1 96 ? -37.912 -8.671 30.578 1.00 45.97 96 ALA A N 1
ATOM 744 C CA . ALA A 1 96 ? -38.238 -9.174 31.914 1.00 45.97 96 ALA A CA 1
ATOM 745 C C . ALA A 1 96 ? -38.529 -7.967 32.812 1.00 45.97 96 ALA A C 1
ATOM 747 O O . ALA A 1 96 ? -37.699 -7.029 32.795 1.00 45.97 96 ALA A O 1
#

Secondary structure (DSSP, 8-state):
-------------S--B-TTT--B--TT--B-TTT--B-SSHHHHHHHIIIIIHHHHHHHHHTTHHHHHHHHHHHHHHHHHHHHHHHHHGGG----

Organism: NCBI:txid35677

Radius of gyration: 19.68 Å; chains: 1; bounding box: 67×27×45 Å

Sequence (96 aa):
AARASKTPNRRKMILTNCAACAAPLAHDAPRCIRCHTRYCNKTCQHDHWRRGHKQICKKIHRGGNAEQYYADKKYKEAVAEAVEACADDTKGQGTA

pLDDT: mean 83.83, std 16.11, range [42.53, 97.62]

InterPro domains:
  IPR002893 Zinc finger, MYND-type [PF01753] (18-57)
  IPR002893 Zinc finger, MYND-type [PS50865] (18-57)